Protein AF-A0A221KK75-F1 (afdb_monomer_lite)

Organism: Vitreoscilla filiformis (NCBI:txid63)

Structure (mmCIF, N/CA/C/O backbone):
data_AF-A0A221KK75-F1
#
_entry.id   AF-A0A221KK75-F1
#
loop_
_atom_site.group_PDB
_atom_site.id
_atom_site.type_symbol
_atom_site.label_atom_id
_atom_site.label_alt_id
_atom_site.label_comp_id
_atom_site.label_asym_id
_atom_site.label_entity_id
_atom_site.label_seq_id
_atom_site.pdbx_PDB_ins_code
_atom_site.Cartn_x
_atom_site.Cartn_y
_atom_site.Cartn_z
_atom_site.occupancy
_atom_site.B_iso_or_equiv
_atom_site.auth_seq_id
_atom_site.auth_comp_id
_atom_site.auth_asym_id
_atom_site.auth_atom_id
_atom_site.pdbx_PDB_model_num
ATOM 1 N N . MET A 1 1 ? 51.932 -21.948 -90.451 1.00 46.66 1 MET A N 1
ATOM 2 C CA . MET A 1 1 ? 52.470 -21.605 -89.119 1.00 46.66 1 MET A CA 1
ATOM 3 C C . MET A 1 1 ? 51.369 -20.841 -88.408 1.00 46.66 1 MET A C 1
ATOM 5 O O . MET A 1 1 ? 50.936 -19.837 -88.950 1.00 46.66 1 MET A O 1
ATOM 9 N N . SER A 1 2 ? 50.811 -21.375 -87.321 1.00 54.31 2 SER A N 1
ATOM 10 C CA . SER A 1 2 ? 49.723 -20.720 -86.585 1.00 54.31 2 SER A CA 1
ATOM 11 C C . SER A 1 2 ? 50.276 -19.505 -85.849 1.00 54.31 2 SER A C 1
ATOM 13 O O . SER A 1 2 ? 51.164 -19.655 -85.010 1.00 54.31 2 SER A O 1
ATOM 15 N N . GLU A 1 3 ? 49.785 -18.311 -86.170 1.00 59.47 3 GLU A N 1
ATOM 16 C CA . GLU A 1 3 ? 50.088 -17.115 -85.390 1.00 59.47 3 GLU A CA 1
ATOM 17 C C . GLU A 1 3 ? 49.537 -17.313 -83.976 1.00 59.47 3 GLU A C 1
ATOM 19 O O . GLU A 1 3 ? 48.340 -17.534 -83.775 1.00 59.47 3 GLU A O 1
ATOM 24 N N . ASN A 1 4 ? 50.432 -17.320 -82.987 1.00 67.25 4 ASN A N 1
ATOM 25 C CA . ASN A 1 4 ? 50.060 -17.461 -81.588 1.00 67.25 4 ASN A CA 1
ATOM 26 C C . ASN A 1 4 ? 49.323 -16.191 -81.168 1.00 67.25 4 ASN A C 1
ATOM 28 O O . ASN A 1 4 ? 49.953 -15.214 -80.774 1.00 67.25 4 ASN A O 1
ATOM 32 N N . PHE A 1 5 ? 47.992 -16.226 -81.243 1.00 65.56 5 PHE A N 1
ATOM 33 C CA . PHE A 1 5 ? 47.090 -15.154 -80.812 1.00 65.56 5 PHE A CA 1
ATOM 34 C C . PHE A 1 5 ? 47.499 -14.575 -79.449 1.00 65.56 5 PHE A C 1
ATOM 36 O O . PHE A 1 5 ? 47.520 -13.371 -79.265 1.00 65.56 5 PHE A O 1
ATOM 43 N N . TRP A 1 6 ? 47.955 -15.427 -78.529 1.00 62.03 6 TRP A N 1
ATOM 44 C CA . TRP A 1 6 ? 48.428 -15.059 -77.191 1.00 62.03 6 TRP A CA 1
ATOM 45 C C . TRP A 1 6 ? 49.703 -14.197 -77.134 1.00 62.03 6 TRP A C 1
ATOM 47 O O . TRP A 1 6 ? 50.003 -13.652 -76.077 1.00 62.03 6 TRP A O 1
ATOM 57 N N . ALA A 1 7 ? 50.449 -14.073 -78.235 1.00 64.06 7 ALA A N 1
ATOM 58 C CA . ALA A 1 7 ? 51.653 -13.245 -78.345 1.00 64.06 7 ALA A CA 1
ATOM 59 C C . ALA A 1 7 ? 51.403 -11.915 -79.083 1.00 64.06 7 ALA A C 1
ATOM 61 O O . ALA A 1 7 ? 52.345 -11.150 -79.297 1.00 64.06 7 ALA A O 1
ATOM 62 N N . THR A 1 8 ? 50.162 -11.633 -79.495 1.00 73.31 8 THR A N 1
ATOM 63 C CA . THR A 1 8 ? 49.824 -10.399 -80.210 1.00 73.31 8 THR A CA 1
ATOM 64 C C . THR A 1 8 ? 49.463 -9.271 -79.245 1.00 73.31 8 THR A C 1
ATOM 66 O O . THR A 1 8 ? 49.029 -9.481 -78.108 1.00 73.31 8 THR A O 1
ATOM 69 N N . GLN A 1 9 ? 49.618 -8.038 -79.722 1.00 73.88 9 GLN A N 1
ATOM 70 C CA . GLN A 1 9 ? 49.201 -6.838 -79.000 1.00 73.88 9 GLN A CA 1
ATOM 71 C C . GLN A 1 9 ? 47.696 -6.859 -78.666 1.00 73.88 9 GLN A C 1
ATOM 73 O O . GLN A 1 9 ? 47.295 -6.386 -77.602 1.00 73.88 9 GLN A O 1
ATOM 78 N N . ASP A 1 10 ? 46.881 -7.485 -79.516 1.00 70.75 10 ASP A N 1
ATOM 79 C CA . ASP A 1 10 ? 45.439 -7.635 -79.308 1.00 70.75 10 ASP A CA 1
ATOM 80 C C . ASP A 1 10 ? 45.108 -8.553 -78.126 1.00 70.75 10 ASP A C 1
ATOM 82 O O . ASP A 1 10 ? 44.207 -8.244 -77.343 1.00 70.75 10 ASP A O 1
ATOM 86 N N . ALA A 1 11 ? 45.870 -9.634 -77.919 1.00 67.75 11 ALA A N 1
ATOM 87 C CA . ALA A 1 11 ? 45.712 -10.467 -76.727 1.00 67.75 11 ALA A CA 1
ATOM 88 C C . ALA A 1 11 ? 46.103 -9.720 -75.445 1.00 67.75 11 ALA A C 1
ATOM 90 O O . ALA A 1 11 ? 45.429 -9.865 -74.425 1.00 67.75 11 ALA A O 1
ATOM 91 N N . ALA A 1 12 ? 47.130 -8.865 -75.486 1.00 67.00 12 ALA A N 1
ATOM 92 C CA . ALA A 1 12 ? 47.504 -8.031 -74.343 1.00 67.00 12 ALA A CA 1
ATOM 93 C C . ALA A 1 12 ? 46.415 -6.998 -73.993 1.00 67.00 12 ALA A C 1
ATOM 95 O O . ALA A 1 12 ? 46.099 -6.798 -72.817 1.00 67.00 12 ALA A O 1
ATOM 96 N N . ILE A 1 13 ? 45.789 -6.386 -75.004 1.00 70.56 13 ILE A N 1
ATOM 97 C CA . ILE A 1 13 ? 44.659 -5.462 -74.829 1.00 70.56 13 ILE A CA 1
ATOM 98 C C . ILE A 1 13 ? 43.450 -6.208 -74.247 1.00 70.56 13 ILE A C 1
ATOM 100 O O . ILE A 1 13 ? 42.891 -5.777 -73.235 1.00 70.56 13 ILE A O 1
ATOM 104 N N . ALA A 1 14 ? 43.087 -7.363 -74.811 1.00 69.38 14 ALA A N 1
ATOM 105 C CA . ALA A 1 14 ? 41.975 -8.184 -74.331 1.00 69.38 14 ALA A CA 1
ATOM 106 C C . ALA A 1 14 ? 42.171 -8.647 -72.874 1.00 69.38 14 ALA A C 1
ATOM 108 O O . ALA A 1 14 ? 41.260 -8.518 -72.052 1.00 69.38 14 ALA A O 1
ATOM 109 N N . MET A 1 15 ? 43.377 -9.102 -72.520 1.00 70.00 15 MET A N 1
ATOM 110 C CA . MET A 1 15 ? 43.732 -9.494 -71.150 1.00 70.00 15 MET A CA 1
ATOM 111 C C . MET A 1 15 ? 43.728 -8.296 -70.190 1.00 70.00 15 MET A C 1
ATOM 113 O O . MET A 1 15 ? 43.253 -8.414 -69.060 1.00 70.00 15 MET A O 1
ATOM 117 N N . GLY A 1 16 ? 44.173 -7.118 -70.638 1.00 67.62 16 GLY A N 1
ATOM 118 C CA . GLY A 1 16 ? 44.102 -5.878 -69.861 1.00 67.62 16 GLY A CA 1
ATOM 119 C C . GLY A 1 16 ? 42.664 -5.432 -69.567 1.00 67.62 16 GLY A C 1
ATOM 120 O O . GLY A 1 16 ? 42.360 -4.998 -68.452 1.00 67.62 16 GLY A O 1
ATOM 121 N N . HIS A 1 17 ? 41.752 -5.579 -70.531 1.00 72.31 17 HIS A N 1
ATOM 122 C CA . HIS A 1 17 ? 40.324 -5.323 -70.323 1.00 72.31 17 HIS A CA 1
ATOM 123 C C . HIS A 1 17 ? 39.679 -6.355 -69.392 1.00 72.31 17 HIS A C 1
ATOM 125 O O . HIS A 1 17 ? 38.911 -5.969 -68.506 1.00 72.31 17 HIS A O 1
ATOM 131 N N . ALA A 1 18 ? 40.027 -7.637 -69.534 1.00 69.00 18 ALA A N 1
ATOM 132 C CA . ALA A 1 18 ? 39.557 -8.702 -68.652 1.00 69.00 18 ALA A CA 1
ATOM 133 C C . ALA A 1 18 ? 40.023 -8.483 -67.203 1.00 69.00 18 ALA A C 1
ATOM 135 O O . ALA A 1 18 ? 39.198 -8.491 -66.293 1.00 69.00 18 ALA A O 1
ATOM 136 N N . GLY A 1 19 ? 41.304 -8.170 -66.985 1.00 63.09 19 GLY A N 1
ATOM 137 C CA . GLY A 1 19 ? 41.852 -7.878 -65.657 1.00 63.09 19 GLY A CA 1
ATOM 138 C C . GLY A 1 19 ? 41.186 -6.673 -64.985 1.00 63.09 19 GLY A C 1
ATOM 139 O O . GLY A 1 19 ? 40.813 -6.742 -63.816 1.00 63.09 19 GLY A O 1
ATOM 140 N N . LYS A 1 20 ? 40.930 -5.588 -65.731 1.00 69.56 20 LYS A N 1
ATOM 141 C CA .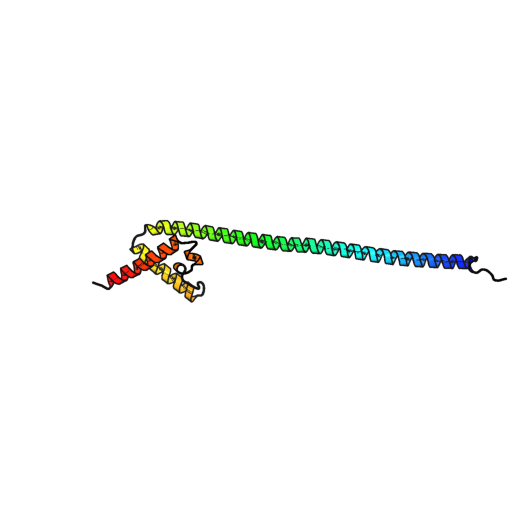 LYS A 1 20 ? 40.187 -4.419 -65.218 1.00 69.56 20 LYS A CA 1
ATOM 142 C C . LYS A 1 20 ? 38.720 -4.729 -64.909 1.00 69.56 20 LYS A C 1
ATOM 144 O O . LYS A 1 20 ? 38.142 -4.125 -64.007 1.00 69.56 20 LYS A O 1
ATOM 149 N N . ALA A 1 21 ? 38.084 -5.618 -65.670 1.00 71.25 21 ALA A N 1
ATOM 150 C CA . ALA A 1 21 ? 36.712 -6.044 -65.405 1.00 71.25 21 ALA A CA 1
ATOM 151 C C . ALA A 1 21 ? 36.629 -6.945 -64.164 1.00 71.25 21 ALA A C 1
ATOM 153 O O . ALA A 1 21 ? 35.740 -6.747 -63.338 1.00 71.25 21 ALA A O 1
ATOM 154 N N . VAL A 1 22 ? 37.581 -7.871 -64.007 1.00 72.44 22 VAL A N 1
ATOM 155 C CA . VAL A 1 22 ? 37.698 -8.744 -62.831 1.00 72.44 22 VAL A CA 1
ATOM 156 C C . VAL A 1 22 ? 37.991 -7.920 -61.580 1.00 72.44 22 VAL A C 1
ATOM 158 O O . VAL A 1 22 ? 37.245 -8.028 -60.616 1.00 72.44 22 VAL A O 1
ATOM 161 N N . GLY A 1 23 ? 38.975 -7.015 -61.619 1.00 63.78 23 GLY A N 1
ATOM 162 C CA . GLY A 1 23 ? 39.314 -6.171 -60.469 1.00 63.78 23 GLY A CA 1
ATOM 163 C C . GLY A 1 23 ? 38.169 -5.255 -60.018 1.00 63.78 23 GLY A C 1
ATOM 164 O O . GLY A 1 23 ? 37.949 -5.091 -58.823 1.00 63.78 23 GLY A O 1
ATOM 165 N N . ARG A 1 24 ? 37.379 -4.702 -60.953 1.00 71.31 24 ARG A N 1
ATOM 166 C CA . ARG A 1 24 ? 36.185 -3.908 -60.601 1.00 71.31 24 ARG A CA 1
ATOM 167 C C . ARG A 1 24 ? 35.079 -4.750 -59.972 1.00 71.31 24 ARG A C 1
ATOM 169 O O . ARG A 1 24 ? 34.451 -4.290 -59.025 1.00 71.31 24 ARG A O 1
ATOM 176 N N . ARG A 1 25 ? 34.835 -5.952 -60.500 1.00 75.06 25 ARG A N 1
ATOM 177 C CA . ARG A 1 25 ? 33.828 -6.872 -59.957 1.00 75.06 25 ARG A CA 1
ATOM 178 C C . ARG A 1 25 ? 34.219 -7.335 -58.558 1.00 75.06 25 ARG A C 1
ATOM 180 O O . ARG A 1 25 ? 33.407 -7.248 -57.649 1.00 75.06 25 ARG A O 1
ATOM 187 N N . GLN A 1 26 ? 35.477 -7.730 -58.391 1.00 69.75 26 GLN A N 1
ATOM 188 C CA . GLN A 1 26 ? 36.013 -8.181 -57.117 1.00 69.75 26 GLN A CA 1
ATOM 189 C C . GLN A 1 26 ? 35.979 -7.064 -56.066 1.00 69.75 26 GLN A C 1
ATOM 191 O O . GLN A 1 26 ? 35.455 -7.277 -54.982 1.00 69.75 26 GLN A O 1
ATOM 196 N N . GLY A 1 27 ? 36.404 -5.842 -56.409 1.00 64.25 27 GLY A N 1
ATOM 197 C CA . GLY A 1 27 ? 36.312 -4.704 -55.486 1.00 64.25 27 GLY A CA 1
ATOM 198 C C . GLY A 1 27 ? 34.873 -4.322 -55.107 1.00 64.25 27 GLY A C 1
ATOM 199 O O . GLY A 1 27 ? 34.629 -3.899 -53.979 1.00 64.25 27 GLY A O 1
ATOM 200 N N . GLN A 1 28 ? 33.903 -4.488 -56.017 1.00 72.94 28 GLN A N 1
ATOM 201 C CA . GLN A 1 28 ? 32.481 -4.301 -55.698 1.00 72.94 28 GLN A CA 1
ATOM 202 C C . GLN A 1 28 ? 31.940 -5.399 -54.779 1.00 72.94 28 GLN A C 1
ATOM 204 O O . GLN A 1 28 ? 31.218 -5.088 -53.836 1.00 72.94 28 GLN A O 1
ATOM 209 N N . GLU A 1 29 ? 32.270 -6.661 -55.047 1.00 74.06 29 GLU A N 1
ATOM 210 C CA . GLU A 1 29 ? 31.836 -7.798 -54.231 1.00 74.06 29 GLU A CA 1
ATOM 211 C C . GLU A 1 29 ? 32.437 -7.741 -52.824 1.00 74.06 29 GLU A C 1
ATOM 213 O O . GLU A 1 29 ? 31.703 -7.879 -51.848 1.00 74.06 29 GLU A O 1
ATOM 218 N N . GLU A 1 30 ? 33.738 -7.469 -52.710 1.00 73.94 30 GLU A N 1
ATOM 219 C CA . GLU A 1 30 ? 34.437 -7.341 -51.428 1.00 73.94 30 GLU A CA 1
ATOM 220 C C . GLU A 1 30 ? 33.892 -6.157 -50.617 1.00 73.94 30 GLU A C 1
ATOM 222 O O . GLU A 1 30 ? 33.508 -6.335 -49.463 1.00 73.94 30 GLU A O 1
ATOM 227 N N . GLY A 1 31 ? 33.750 -4.972 -51.224 1.00 67.12 31 GLY A N 1
ATOM 228 C CA . GLY A 1 31 ? 33.190 -3.803 -50.537 1.00 67.12 31 GLY A CA 1
ATOM 229 C C . GLY A 1 31 ? 31.725 -3.978 -50.116 1.00 67.12 31 GLY A C 1
ATOM 230 O O . GLY A 1 31 ? 31.314 -3.485 -49.065 1.00 67.12 31 GLY A O 1
ATOM 231 N N . TYR A 1 32 ? 30.930 -4.707 -50.905 1.00 74.50 32 TYR A N 1
ATOM 232 C CA . TYR A 1 32 ? 29.544 -5.027 -50.561 1.00 74.50 32 TYR A CA 1
ATOM 233 C C . TYR A 1 32 ? 29.453 -6.026 -49.400 1.00 74.50 32 TYR A C 1
ATOM 235 O O . TYR A 1 32 ? 28.664 -5.822 -48.475 1.00 74.50 32 TYR A O 1
ATOM 243 N N . GLN A 1 33 ? 30.268 -7.084 -49.420 1.00 76.44 33 GLN A N 1
ATOM 244 C CA . GLN A 1 33 ? 30.310 -8.075 -48.343 1.00 76.44 33 GLN A CA 1
ATOM 245 C C . GLN A 1 33 ? 30.804 -7.466 -47.029 1.00 76.44 33 GLN A C 1
ATOM 247 O O . GLN A 1 33 ? 30.194 -7.707 -45.986 1.00 76.44 33 GLN A O 1
ATOM 252 N N . ASP A 1 34 ? 31.850 -6.640 -47.082 1.00 78.44 34 ASP A N 1
ATOM 253 C CA . ASP A 1 34 ? 32.412 -5.984 -45.900 1.00 78.44 34 ASP A CA 1
ATOM 254 C C . ASP A 1 34 ? 31.412 -4.985 -45.291 1.00 78.44 34 ASP A C 1
ATOM 256 O O . ASP A 1 34 ? 31.127 -5.019 -44.093 1.00 78.44 34 ASP A O 1
ATOM 260 N N . GLY A 1 35 ? 30.748 -4.181 -46.132 1.00 70.00 35 GLY A N 1
ATOM 261 C CA . GLY A 1 35 ? 29.694 -3.263 -45.694 1.00 70.00 35 GLY A CA 1
ATOM 262 C C . GLY A 1 35 ? 28.482 -3.966 -45.065 1.00 70.00 35 GLY A C 1
ATOM 263 O O . GLY A 1 35 ? 27.936 -3.480 -44.069 1.00 70.00 35 GLY A O 1
ATOM 264 N N . LEU A 1 36 ? 28.071 -5.123 -45.600 1.00 75.12 36 LEU A N 1
ATOM 265 C CA . LEU A 1 36 ? 27.009 -5.944 -45.007 1.00 75.12 36 LEU A CA 1
ATOM 266 C C . LEU A 1 36 ? 27.424 -6.536 -43.657 1.00 75.12 36 LEU A C 1
ATOM 268 O O . LEU A 1 36 ? 26.636 -6.498 -42.709 1.00 75.12 36 LEU A O 1
ATOM 272 N N . ALA A 1 37 ? 28.642 -7.071 -43.555 1.00 75.50 37 ALA A N 1
ATOM 273 C CA . ALA A 1 37 ? 29.154 -7.663 -42.324 1.00 75.50 37 ALA A CA 1
ATOM 274 C C . ALA A 1 37 ? 29.282 -6.617 -41.205 1.00 75.50 37 ALA A C 1
ATOM 276 O O . ALA A 1 37 ? 28.802 -6.842 -40.091 1.00 75.50 37 ALA A O 1
ATOM 277 N N . ASP A 1 38 ? 29.850 -5.451 -41.516 1.00 77.19 38 ASP A N 1
ATOM 278 C CA . ASP A 1 38 ? 30.009 -4.327 -40.591 1.00 77.19 38 ASP A CA 1
ATOM 279 C C . ASP A 1 38 ? 28.645 -3.729 -40.190 1.00 77.19 38 ASP A C 1
ATOM 281 O O . ASP A 1 38 ? 28.363 -3.503 -39.010 1.00 77.19 38 ASP A O 1
ATOM 285 N N . GLY A 1 39 ? 27.725 -3.570 -41.148 1.00 66.50 39 GLY A N 1
ATOM 286 C CA . GLY A 1 39 ? 26.344 -3.156 -40.885 1.00 66.50 39 GLY A CA 1
ATOM 287 C C . GLY A 1 39 ? 25.590 -4.117 -39.959 1.00 66.50 39 GLY A C 1
ATOM 288 O O . GLY A 1 39 ? 24.947 -3.677 -39.005 1.00 66.50 39 GLY A O 1
ATOM 289 N N . PHE A 1 40 ? 25.710 -5.429 -40.183 1.00 70.38 40 PHE A N 1
ATOM 290 C CA . PHE A 1 40 ? 25.070 -6.452 -39.352 1.00 70.38 40 PHE A CA 1
ATOM 291 C C . PHE A 1 40 ? 25.700 -6.552 -37.955 1.00 70.38 40 PHE A C 1
ATOM 293 O O . PHE A 1 40 ? 24.991 -6.716 -36.959 1.00 70.38 40 PHE A O 1
ATOM 300 N N . ALA A 1 41 ?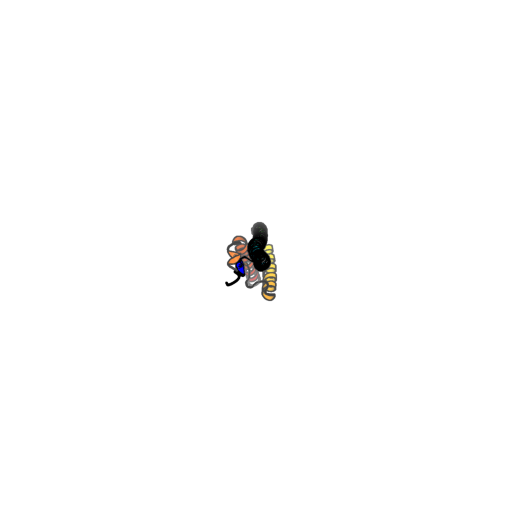 27.027 -6.429 -37.854 1.00 71.62 41 ALA A N 1
ATOM 301 C CA . ALA A 1 41 ? 27.735 -6.405 -36.577 1.00 71.62 41 ALA A CA 1
ATOM 302 C C . ALA A 1 41 ? 27.329 -5.189 -35.733 1.00 71.62 41 ALA A C 1
ATOM 304 O O . ALA A 1 41 ? 26.984 -5.348 -34.559 1.00 71.62 41 ALA A O 1
ATOM 305 N N . ARG A 1 42 ? 27.284 -3.996 -36.341 1.00 70.12 42 ARG A N 1
ATOM 306 C CA . ARG A 1 42 ? 26.786 -2.779 -35.689 1.00 70.12 42 ARG A CA 1
ATOM 307 C C . ARG A 1 42 ? 25.322 -2.912 -35.291 1.00 70.12 42 ARG A C 1
ATOM 309 O O . ARG A 1 42 ? 25.006 -2.681 -34.131 1.00 70.12 42 ARG A O 1
ATOM 316 N N . GLY A 1 43 ? 24.446 -3.340 -36.199 1.00 63.69 43 GLY A N 1
ATOM 317 C CA . GLY A 1 43 ? 23.015 -3.495 -35.920 1.00 63.69 43 GLY A CA 1
ATOM 318 C C . GLY A 1 43 ? 22.732 -4.439 -34.750 1.00 63.69 43 GLY A C 1
ATOM 319 O O . GLY A 1 43 ? 21.914 -4.122 -33.890 1.00 63.69 43 GLY A O 1
ATOM 320 N N . ARG A 1 44 ? 23.462 -5.561 -34.651 1.00 66.94 44 ARG A N 1
ATOM 321 C CA . ARG A 1 44 ? 23.359 -6.461 -33.492 1.00 66.94 44 ARG A CA 1
ATOM 322 C C . ARG A 1 44 ? 23.850 -5.816 -32.205 1.00 66.94 44 ARG A C 1
ATOM 324 O O . ARG A 1 44 ? 23.178 -5.951 -31.192 1.00 66.94 44 ARG A O 1
ATOM 331 N N . LYS A 1 45 ? 24.997 -5.137 -32.240 1.00 68.38 45 LYS A N 1
ATOM 332 C CA . LYS A 1 45 ? 25.568 -4.494 -31.054 1.00 68.38 45 LYS A CA 1
ATOM 333 C C . LYS A 1 45 ? 24.657 -3.379 -30.534 1.00 68.38 45 LYS A C 1
ATOM 335 O O . LYS A 1 45 ? 24.238 -3.437 -29.389 1.00 68.38 45 LYS A O 1
ATOM 340 N N . TYR A 1 46 ? 24.276 -2.432 -31.393 1.00 65.12 46 TYR A N 1
ATOM 341 C CA . TYR A 1 46 ? 23.387 -1.331 -31.013 1.00 65.12 46 TYR A CA 1
ATOM 342 C C . TYR A 1 46 ? 22.000 -1.829 -30.597 1.00 65.12 46 TYR A C 1
ATOM 344 O O . TYR A 1 46 ? 21.491 -1.386 -29.579 1.00 65.12 46 TYR A O 1
ATOM 352 N N . GLY A 1 47 ? 21.419 -2.803 -31.305 1.00 63.47 47 GLY A N 1
ATOM 353 C CA . GLY A 1 47 ? 20.118 -3.363 -30.927 1.00 63.47 47 GLY A CA 1
ATOM 354 C C . GLY A 1 47 ? 20.135 -4.119 -29.593 1.00 63.47 47 GLY A C 1
ATOM 355 O O . GLY A 1 47 ? 19.158 -4.072 -28.848 1.00 63.47 47 GLY A O 1
ATOM 356 N N . GLN A 1 48 ? 21.240 -4.797 -29.264 1.00 67.44 48 GLN A N 1
ATOM 357 C CA . GLN A 1 48 ? 21.416 -5.432 -27.955 1.00 67.44 48 GLN A CA 1
ATOM 358 C C . GLN A 1 48 ? 21.640 -4.394 -26.856 1.00 67.44 48 GLN A C 1
ATOM 360 O O . GLN A 1 48 ? 20.972 -4.463 -25.829 1.00 67.44 48 GLN A O 1
ATOM 365 N N . ASP A 1 49 ? 22.518 -3.418 -27.080 1.00 72.25 49 ASP A N 1
ATOM 366 C CA . ASP A 1 49 ? 22.841 -2.387 -26.091 1.00 72.25 49 ASP A CA 1
ATOM 367 C C . ASP A 1 49 ? 21.620 -1.494 -25.794 1.00 72.25 49 ASP A C 1
ATOM 369 O O . ASP A 1 49 ? 21.302 -1.246 -24.631 1.00 72.25 49 ASP A O 1
ATOM 373 N N . GLU A 1 50 ? 20.873 -1.074 -26.821 1.00 68.75 50 GLU A N 1
ATOM 374 C CA . GLU A 1 50 ? 19.640 -0.288 -26.666 1.00 68.75 50 GLU A CA 1
ATOM 375 C C . GLU A 1 50 ? 18.512 -1.107 -26.027 1.00 68.75 50 GLU A C 1
ATOM 377 O O . GLU A 1 50 ? 17.808 -0.607 -25.147 1.00 68.75 50 GLU A O 1
ATOM 382 N N . GLY A 1 51 ? 18.357 -2.378 -26.414 1.00 70.19 51 GLY A N 1
ATOM 383 C CA . GLY A 1 51 ? 17.356 -3.270 -25.827 1.00 70.19 51 GLY A CA 1
ATOM 384 C C . GLY A 1 51 ? 17.617 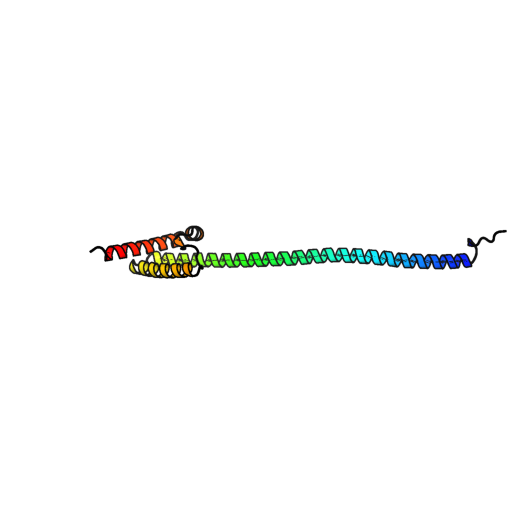-3.560 -24.346 1.00 70.19 51 GLY A C 1
ATOM 385 O O . GLY A 1 51 ? 16.690 -3.529 -23.535 1.00 70.19 51 GLY A O 1
ATOM 386 N N . VAL A 1 52 ? 18.881 -3.788 -23.976 1.00 78.88 52 VAL A N 1
ATOM 387 C CA . VAL A 1 52 ? 19.299 -3.995 -22.582 1.00 78.88 52 VAL A CA 1
ATOM 388 C C . VAL A 1 52 ? 19.141 -2.708 -21.775 1.00 78.88 52 VAL A C 1
ATOM 390 O O . VAL A 1 52 ? 18.603 -2.759 -20.672 1.00 78.88 52 VAL A O 1
ATOM 393 N N . ALA A 1 53 ? 19.526 -1.550 -22.320 1.00 80.44 53 ALA A N 1
ATOM 394 C CA . ALA A 1 53 ? 19.358 -0.265 -21.643 1.00 80.44 53 ALA A CA 1
ATOM 395 C C . ALA A 1 53 ? 17.878 0.073 -21.394 1.00 80.44 53 ALA A C 1
ATOM 397 O O . ALA A 1 53 ? 17.518 0.491 -20.293 1.00 80.44 53 ALA A O 1
ATOM 398 N N . ALA A 1 54 ? 17.003 -0.156 -22.379 1.00 80.00 54 ALA A N 1
ATOM 399 C CA . ALA A 1 54 ? 15.566 0.067 -22.234 1.00 80.00 54 ALA A CA 1
ATOM 400 C C . ALA A 1 54 ? 14.935 -0.874 -21.194 1.00 80.00 54 ALA A C 1
ATOM 402 O O . ALA A 1 54 ? 14.142 -0.437 -20.357 1.00 80.00 54 ALA A O 1
ATOM 403 N N . MET A 1 55 ? 15.319 -2.154 -21.203 1.00 83.06 55 MET A N 1
ATOM 404 C CA . MET A 1 55 ? 14.851 -3.129 -20.217 1.00 83.06 55 MET A CA 1
ATOM 405 C C . MET A 1 55 ? 15.349 -2.795 -18.807 1.00 83.06 55 MET A C 1
ATOM 407 O O . MET A 1 55 ? 14.578 -2.872 -17.851 1.00 83.06 55 MET A O 1
ATOM 411 N N . GLN A 1 56 ? 16.608 -2.376 -18.674 1.00 88.12 56 GLN A N 1
ATOM 412 C CA . GLN A 1 56 ? 17.174 -1.967 -17.393 1.00 88.12 56 GLN A CA 1
ATOM 413 C C . GLN A 1 56 ? 16.462 -0.727 -16.843 1.00 88.12 56 GLN A C 1
ATOM 415 O O . GLN A 1 56 ? 16.0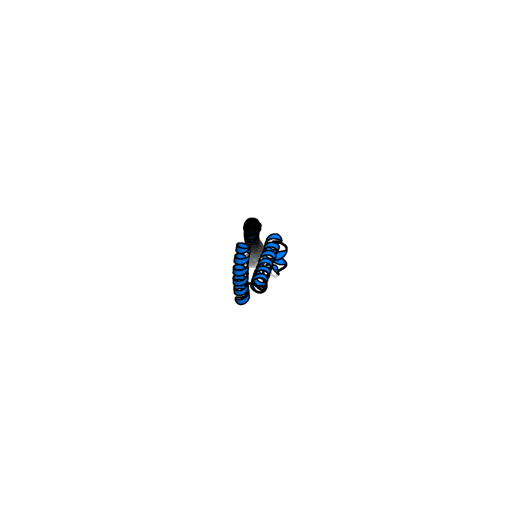55 -0.728 -15.686 1.00 88.12 56 GLN A O 1
ATOM 420 N N . ALA A 1 57 ? 16.211 0.283 -17.680 1.00 90.25 57 ALA A N 1
ATOM 421 C CA . ALA A 1 57 ? 15.456 1.466 -17.274 1.00 90.25 57 ALA A CA 1
ATOM 422 C C . ALA A 1 57 ? 14.030 1.113 -16.813 1.00 90.25 57 ALA A C 1
ATOM 424 O O . ALA A 1 57 ? 13.532 1.676 -15.837 1.00 90.25 57 ALA A O 1
ATOM 425 N N . GLN A 1 58 ? 13.377 0.151 -17.475 1.00 90.50 58 GLN A N 1
ATOM 426 C CA . GLN A 1 58 ? 12.062 -0.337 -17.059 1.00 90.50 58 GLN A CA 1
ATOM 427 C C . GLN A 1 58 ? 12.118 -1.069 -15.710 1.00 90.50 58 GLN A C 1
ATOM 429 O O . GLN A 1 58 ? 11.255 -0.849 -14.859 1.00 90.50 58 GLN A O 1
ATOM 434 N N . LEU A 1 59 ? 13.128 -1.916 -15.495 1.00 92.31 59 LEU A N 1
ATOM 435 C CA . LEU A 1 59 ? 13.349 -2.601 -14.218 1.00 92.31 59 LEU A CA 1
ATOM 436 C C . LEU A 1 59 ? 13.621 -1.605 -13.088 1.00 92.31 59 LEU A C 1
ATOM 438 O O . LEU A 1 59 ? 13.044 -1.731 -12.008 1.00 92.31 59 LEU A O 1
ATOM 442 N N . ASP A 1 60 ? 14.441 -0.590 -13.341 1.00 94.88 60 ASP A N 1
ATOM 443 C CA . ASP A 1 60 ? 14.755 0.451 -12.366 1.00 94.88 60 ASP A CA 1
ATOM 444 C C . ASP A 1 60 ? 13.508 1.268 -12.010 1.00 94.88 60 ASP A C 1
ATOM 446 O O . ASP A 1 60 ? 13.245 1.500 -10.829 1.00 94.88 60 ASP A O 1
ATOM 450 N N . ALA A 1 61 ? 12.681 1.623 -12.999 1.00 93.81 61 ALA A N 1
ATOM 451 C CA . ALA A 1 61 ? 11.411 2.309 -12.768 1.00 93.81 61 ALA A CA 1
ATOM 452 C C . ALA A 1 61 ? 10.436 1.462 -11.930 1.00 93.81 61 ALA A C 1
ATOM 454 O O . ALA A 1 61 ? 9.819 1.971 -10.991 1.00 93.81 61 ALA A O 1
ATOM 455 N N . LEU A 1 62 ? 10.327 0.158 -12.213 1.00 94.25 62 LEU A N 1
ATOM 456 C CA . LEU A 1 62 ? 9.504 -0.764 -11.422 1.00 94.25 62 LEU A CA 1
ATOM 457 C C . LEU A 1 62 ? 10.021 -0.898 -9.986 1.00 94.25 62 LEU A C 1
ATOM 459 O O . LEU A 1 62 ? 9.231 -0.880 -9.041 1.00 94.25 62 LEU A O 1
ATOM 463 N N . ASN A 1 63 ? 11.339 -0.989 -9.806 1.00 94.56 63 ASN A N 1
ATOM 464 C CA . ASN A 1 63 ? 11.961 -1.046 -8.486 1.00 94.56 63 ASN A CA 1
ATOM 465 C C . ASN A 1 63 ? 11.717 0.242 -7.693 1.00 94.56 63 ASN A C 1
ATOM 467 O O . ASN A 1 63 ? 11.345 0.179 -6.522 1.00 94.56 63 ASN A O 1
ATOM 471 N N . GLN A 1 64 ? 11.857 1.408 -8.328 1.00 95.00 64 GLN A N 1
ATOM 472 C CA . GLN A 1 64 ? 11.550 2.700 -7.714 1.00 95.00 64 GLN A CA 1
ATOM 473 C C . GLN A 1 64 ? 10.079 2.790 -7.302 1.00 95.00 64 GLN A C 1
ATOM 475 O O . GLN A 1 64 ? 9.784 3.148 -6.163 1.00 95.00 64 GLN A O 1
ATOM 480 N N . GLN A 1 65 ? 9.155 2.399 -8.185 1.00 94.75 65 GLN A N 1
ATOM 481 C CA . GLN A 1 65 ? 7.726 2.384 -7.876 1.00 94.75 65 GLN A CA 1
ATOM 482 C C . GLN A 1 65 ? 7.414 1.444 -6.705 1.00 94.75 65 GLN A C 1
ATOM 484 O O . GLN A 1 65 ? 6.665 1.805 -5.796 1.00 94.75 65 GLN A O 1
ATOM 489 N N . ARG A 1 66 ? 8.006 0.247 -6.695 1.00 95.50 66 ARG A N 1
ATOM 490 C CA . ARG A 1 66 ? 7.843 -0.735 -5.618 1.00 95.50 66 ARG A CA 1
ATOM 491 C C . ARG A 1 66 ? 8.376 -0.203 -4.290 1.00 95.50 66 ARG A C 1
ATOM 493 O O . ARG A 1 66 ? 7.710 -0.370 -3.272 1.00 95.50 66 ARG A O 1
ATOM 500 N N . ASN A 1 67 ? 9.534 0.452 -4.294 1.00 94.69 67 ASN A N 1
ATOM 501 C CA . ASN A 1 67 ? 10.114 1.051 -3.094 1.00 94.69 67 ASN A CA 1
ATOM 502 C C . ASN A 1 67 ? 9.249 2.202 -2.568 1.00 94.69 67 ASN A C 1
ATOM 504 O O . ASN A 1 67 ? 8.936 2.216 -1.383 1.00 94.69 67 ASN A O 1
ATOM 508 N N . ALA A 1 68 ? 8.768 3.090 -3.442 1.00 94.94 68 ALA A N 1
ATOM 509 C CA . ALA A 1 68 ? 7.867 4.175 -3.053 1.00 94.94 68 ALA A CA 1
ATOM 510 C C . ALA A 1 68 ? 6.554 3.650 -2.443 1.00 94.94 68 ALA A C 1
ATOM 512 O O . ALA A 1 68 ? 6.089 4.152 -1.419 1.00 94.94 68 ALA A O 1
ATOM 513 N N . LEU A 1 69 ? 5.970 2.597 -3.028 1.00 93.94 69 LEU A N 1
ATOM 514 C CA . LEU A 1 69 ? 4.788 1.934 -2.468 1.00 93.94 69 LEU A CA 1
ATOM 515 C C . LEU A 1 69 ? 5.078 1.294 -1.106 1.00 93.94 69 LEU A C 1
ATOM 517 O O . LEU A 1 69 ? 4.241 1.358 -0.205 1.00 93.94 69 LEU A O 1
ATOM 521 N N . GLN A 1 70 ? 6.257 0.697 -0.941 1.00 92.25 70 GLN A N 1
ATOM 522 C CA . GLN A 1 70 ? 6.671 0.101 0.324 1.00 92.25 70 GLN A CA 1
ATOM 523 C C . GLN A 1 70 ? 6.882 1.164 1.411 1.00 92.25 70 GLN A C 1
ATOM 525 O O . GLN A 1 70 ? 6.418 0.981 2.534 1.00 92.25 70 GLN A O 1
ATOM 530 N N . GLU A 1 71 ? 7.523 2.287 1.089 1.00 94.62 71 GLU A N 1
ATOM 531 C CA . GLU A 1 71 ? 7.706 3.410 2.013 1.00 94.62 71 GLU A CA 1
ATOM 532 C C . GLU A 1 71 ? 6.371 4.024 2.433 1.00 94.62 71 GLU A C 1
ATOM 534 O O . GLU A 1 71 ? 6.135 4.213 3.627 1.00 94.62 71 GLU A O 1
ATOM 539 N N . LEU A 1 72 ? 5.459 4.256 1.483 1.00 94.56 72 LEU A N 1
ATOM 540 C CA . LEU A 1 72 ? 4.109 4.734 1.778 1.00 94.56 72 LEU A CA 1
ATOM 541 C C . LEU A 1 72 ? 3.358 3.752 2.681 1.00 94.56 72 LEU A C 1
ATOM 543 O O . LEU A 1 72 ? 2.759 4.163 3.675 1.00 94.56 72 LEU A O 1
ATOM 547 N N . SER A 1 73 ? 3.418 2.453 2.374 1.00 88.88 73 SER A N 1
ATOM 548 C CA . SER A 1 73 ? 2.792 1.415 3.196 1.00 88.88 73 SER A CA 1
ATOM 549 C C . SER A 1 73 ? 3.353 1.414 4.618 1.00 88.88 73 SER A C 1
ATOM 551 O O . SER A 1 73 ? 2.588 1.384 5.580 1.00 88.88 73 SER A O 1
ATOM 553 N N . ASN A 1 74 ? 4.676 1.491 4.771 1.00 88.62 74 ASN A N 1
ATOM 554 C CA . ASN A 1 74 ? 5.326 1.548 6.079 1.00 88.62 74 ASN A CA 1
ATOM 555 C C . ASN A 1 74 ? 4.944 2.825 6.843 1.00 88.62 74 ASN A C 1
ATOM 557 O O . ASN A 1 74 ? 4.644 2.759 8.033 1.00 88.62 74 ASN A O 1
ATOM 561 N N . GLY A 1 75 ? 4.890 3.974 6.166 1.00 91.88 75 GLY A N 1
ATOM 562 C CA . GLY A 1 75 ? 4.447 5.237 6.755 1.00 91.88 75 GLY A CA 1
ATOM 563 C C . GLY A 1 75 ? 3.005 5.170 7.264 1.00 91.88 75 GLY A C 1
ATOM 564 O O . GLY A 1 75 ? 2.729 5.597 8.385 1.00 91.88 75 GLY A O 1
ATOM 565 N N . LEU A 1 76 ? 2.097 4.562 6.493 1.00 89.94 76 LEU A N 1
ATOM 566 C CA . LEU A 1 76 ? 0.712 4.331 6.912 1.00 89.94 76 LEU A CA 1
ATOM 567 C C . LEU A 1 76 ? 0.619 3.379 8.110 1.00 89.94 76 LEU A C 1
ATOM 569 O O . LEU A 1 76 ? -0.157 3.646 9.025 1.00 89.94 76 LEU A O 1
ATOM 573 N N . VAL A 1 77 ? 1.418 2.305 8.141 1.00 88.81 77 VAL A N 1
ATOM 574 C CA . VAL A 1 77 ? 1.519 1.395 9.299 1.00 88.81 77 VAL A CA 1
ATOM 575 C C . VAL A 1 77 ? 1.931 2.149 10.554 1.00 88.81 77 VAL A C 1
ATOM 577 O O . VAL A 1 77 ? 1.259 2.037 11.578 1.00 88.81 77 VAL A O 1
ATOM 580 N N . MET A 1 78 ? 2.983 2.961 10.468 1.00 88.81 78 MET A N 1
ATOM 581 C CA . MET A 1 78 ? 3.474 3.741 11.603 1.00 88.81 78 MET A CA 1
ATOM 582 C C . MET A 1 78 ? 2.443 4.768 12.083 1.00 88.81 78 MET A C 1
ATOM 584 O O . MET A 1 78 ? 2.176 4.855 13.280 1.00 88.81 78 MET A O 1
ATOM 588 N N . ALA A 1 79 ? 1.824 5.512 11.162 1.00 90.94 79 ALA A N 1
ATOM 589 C CA . ALA A 1 79 ? 0.822 6.520 11.498 1.00 90.94 79 ALA A CA 1
ATOM 590 C C . ALA A 1 79 ? -0.433 5.902 12.137 1.00 90.94 79 ALA A C 1
ATOM 592 O O . ALA A 1 79 ? -0.935 6.411 13.140 1.00 90.94 79 ALA A O 1
ATOM 593 N N . LEU A 1 80 ? -0.921 4.784 11.590 1.00 88.81 80 LEU A N 1
ATOM 594 C CA . LEU A 1 80 ? -2.061 4.057 12.150 1.00 88.81 80 LEU A CA 1
ATOM 595 C C . LEU A 1 80 ? -1.726 3.445 13.511 1.00 88.81 80 LEU A C 1
ATOM 597 O O . LEU A 1 80 ? -2.554 3.519 14.414 1.00 88.81 80 LEU A O 1
ATOM 601 N N . GLY A 1 81 ? -0.526 2.883 13.675 1.00 88.00 81 GLY A N 1
ATOM 602 C CA . GLY A 1 81 ? -0.053 2.364 14.958 1.00 88.00 81 GLY A CA 1
ATOM 603 C C . GLY A 1 81 ? -0.045 3.443 16.040 1.00 88.00 81 GLY A C 1
ATOM 604 O O . GLY A 1 81 ? -0.669 3.266 17.082 1.00 88.00 81 GLY A O 1
ATOM 605 N N . ALA A 1 82 ? 0.553 4.602 15.750 1.00 88.88 82 ALA A N 1
ATOM 606 C CA . ALA A 1 82 ? 0.590 5.731 16.679 1.00 88.88 82 ALA A CA 1
ATOM 607 C C . ALA A 1 82 ? -0.815 6.251 17.035 1.00 88.88 82 ALA A C 1
ATOM 609 O O . ALA A 1 82 ? -1.096 6.544 18.196 1.00 88.88 82 ALA A O 1
ATOM 610 N N . ALA A 1 83 ? -1.721 6.332 16.055 1.00 89.19 83 ALA A N 1
ATOM 611 C CA . ALA A 1 83 ? -3.107 6.719 16.310 1.00 89.19 83 ALA A CA 1
ATOM 612 C C . ALA A 1 83 ? -3.824 5.708 17.220 1.00 89.19 83 ALA A C 1
ATOM 614 O O . ALA A 1 83 ? -4.528 6.096 18.151 1.00 89.19 83 ALA A O 1
ATOM 615 N N . VAL A 1 84 ? -3.621 4.410 16.980 1.00 89.81 84 VAL A N 1
ATOM 616 C CA . VAL A 1 84 ? -4.188 3.340 17.809 1.00 89.81 84 VAL A CA 1
ATOM 617 C C . VAL A 1 84 ? -3.626 3.379 19.229 1.00 89.81 84 VAL A C 1
ATOM 619 O O . VAL A 1 84 ? -4.386 3.175 20.170 1.00 89.81 84 VAL A O 1
ATOM 622 N N . ASP A 1 85 ? -2.343 3.688 19.417 1.00 89.75 85 ASP A N 1
ATOM 623 C CA . ASP A 1 85 ? -1.751 3.815 20.754 1.00 89.75 85 ASP A CA 1
ATOM 624 C C . ASP A 1 85 ? -2.419 4.906 21.595 1.00 89.75 85 ASP A C 1
ATOM 626 O O . ASP A 1 85 ? -2.687 4.687 22.776 1.00 89.75 85 ASP A O 1
ATOM 630 N N . VAL A 1 86 ? -2.778 6.039 20.984 1.00 88.06 86 VAL A N 1
ATOM 631 C CA . VAL A 1 86 ? -3.569 7.085 21.652 1.00 88.06 86 VAL A CA 1
ATOM 632 C C . VAL A 1 86 ? -4.982 6.583 21.964 1.00 88.06 86 VAL A C 1
ATOM 634 O O . VAL A 1 86 ? -5.488 6.787 23.068 1.00 88.06 86 VAL A O 1
ATOM 637 N N . LEU A 1 87 ? -5.617 5.888 21.016 1.00 87.38 87 LEU A N 1
ATOM 638 C CA . LEU A 1 87 ? -6.991 5.403 21.164 1.00 87.38 87 LEU A CA 1
ATOM 639 C C . LEU A 1 87 ? -7.147 4.262 22.179 1.00 87.38 87 LEU A C 1
ATOM 641 O O . LEU A 1 87 ? -8.233 4.085 22.727 1.00 87.38 87 LEU A O 1
ATOM 645 N N . LYS A 1 88 ? -6.088 3.508 22.492 1.00 85.00 88 LYS A N 1
ATOM 646 C CA . LYS A 1 88 ? -6.129 2.485 23.556 1.00 85.00 88 LYS A CA 1
ATOM 647 C C . LYS A 1 88 ? -6.497 3.078 24.919 1.00 85.00 88 LYS A C 1
ATOM 649 O O . LYS A 1 88 ? -7.170 2.413 25.703 1.00 85.00 88 LYS A O 1
ATOM 654 N N . GLY A 1 89 ? -6.086 4.319 25.187 1.00 86.31 89 GLY A N 1
ATOM 655 C CA . GLY A 1 89 ? -6.443 5.059 26.401 1.00 86.31 89 GLY A CA 1
ATOM 656 C C . GLY A 1 89 ? -7.785 5.794 26.326 1.00 86.31 89 GLY A C 1
ATOM 657 O O . GLY A 1 89 ? -8.124 6.512 27.264 1.00 86.31 89 GLY A O 1
ATOM 658 N N . ALA A 1 90 ? -8.529 5.667 25.223 1.00 88.25 90 ALA A N 1
ATOM 659 C CA . ALA A 1 90 ? -9.777 6.391 25.023 1.00 88.25 90 ALA A CA 1
ATOM 660 C C . ALA A 1 90 ? -10.914 5.853 25.905 1.00 88.25 90 ALA A C 1
ATOM 662 O O . ALA A 1 90 ? -10.937 4.679 26.292 1.00 88.25 90 ALA A O 1
ATOM 663 N N . SER A 1 91 ? -11.877 6.731 26.190 1.00 92.44 91 SER A N 1
ATOM 664 C CA . SER A 1 91 ? -13.077 6.395 26.953 1.00 92.44 91 SER A CA 1
ATOM 665 C C . SER A 1 91 ? -13.952 5.362 26.226 1.00 92.44 91 SER A C 1
ATOM 667 O O . SER A 1 91 ? -13.835 5.162 25.014 1.00 92.44 91 SER A O 1
ATOM 669 N N . THR A 1 92 ? -14.864 4.718 26.959 1.00 89.81 92 THR A N 1
ATOM 670 C CA . THR A 1 92 ? -15.876 3.821 26.377 1.00 89.81 92 THR A CA 1
ATOM 671 C C . THR A 1 92 ? -16.684 4.525 25.285 1.00 89.81 92 THR A C 1
ATOM 673 O O . THR A 1 92 ? -16.836 3.975 24.196 1.00 89.81 92 THR A O 1
ATOM 676 N N . AS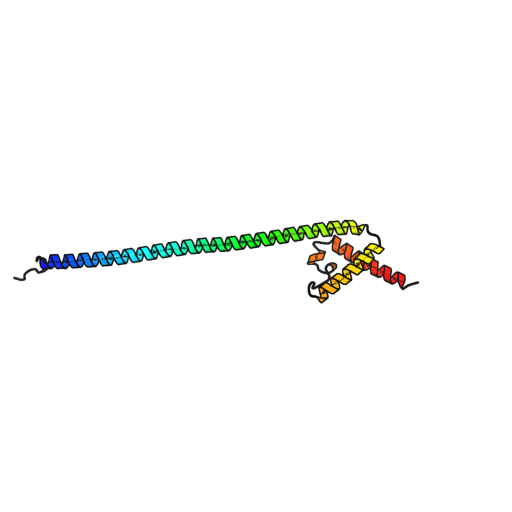P A 1 93 ? -17.120 5.762 25.529 1.00 91.19 93 ASP A N 1
ATOM 677 C CA . ASP A 1 93 ? -17.911 6.545 24.574 1.00 91.19 93 ASP A CA 1
ATOM 678 C C . ASP A 1 93 ? -17.130 6.824 23.284 1.00 91.19 93 ASP A C 1
ATOM 680 O O . ASP A 1 93 ? -17.667 6.720 22.179 1.00 91.19 93 ASP A O 1
ATOM 684 N N . ASP A 1 94 ? -15.833 7.119 23.394 1.00 91.44 94 ASP A N 1
ATOM 685 C CA . ASP A 1 94 ? -14.975 7.326 22.227 1.00 91.44 94 ASP A CA 1
ATOM 686 C C . ASP A 1 94 ? -14.759 6.033 21.433 1.00 91.44 94 ASP A C 1
ATOM 688 O O . ASP A 1 94 ? -14.774 6.063 20.199 1.00 91.44 94 ASP A O 1
ATOM 692 N N . LYS A 1 95 ? -14.618 4.886 22.112 1.00 90.62 95 LYS A N 1
ATOM 693 C CA . LYS A 1 95 ? -14.555 3.568 21.456 1.00 90.62 95 LYS A CA 1
ATOM 694 C C . LYS A 1 95 ? -15.855 3.256 20.711 1.00 90.62 95 LYS A C 1
ATOM 696 O O . LYS A 1 95 ? -15.795 2.789 19.573 1.00 90.62 95 LYS A O 1
ATOM 701 N N . VAL A 1 96 ? -17.012 3.579 21.293 1.00 91.50 96 VAL A N 1
ATOM 702 C CA . VAL A 1 96 ? -18.323 3.421 20.641 1.00 91.50 96 VAL A CA 1
ATOM 703 C C . VAL A 1 96 ? -18.440 4.318 19.408 1.00 91.50 96 VAL A C 1
ATOM 705 O O . VAL A 1 96 ? -18.779 3.846 18.320 1.00 91.50 96 VAL A O 1
ATOM 708 N N . ARG A 1 97 ? -18.079 5.601 19.526 1.00 92.19 97 ARG A N 1
ATOM 709 C CA . ARG A 1 97 ? -18.080 6.543 18.392 1.00 92.19 97 ARG A CA 1
ATOM 710 C C . ARG A 1 97 ? -17.139 6.098 17.274 1.00 92.19 97 ARG A C 1
ATOM 712 O O . ARG A 1 97 ? -17.484 6.206 16.093 1.00 92.19 97 ARG A O 1
ATOM 719 N N . PHE A 1 98 ? -15.961 5.585 17.628 1.00 93.12 98 PHE A N 1
ATOM 720 C CA . PHE A 1 98 ? -15.037 4.996 16.666 1.00 93.12 98 PHE A CA 1
ATOM 721 C C . PHE A 1 98 ? -15.680 3.808 15.945 1.00 93.12 98 PHE A C 1
ATOM 723 O O . PHE A 1 98 ? -15.687 3.788 14.714 1.00 93.12 98 PHE A O 1
ATOM 730 N N . ALA A 1 99 ? -16.246 2.853 16.686 1.00 93.19 99 ALA A N 1
ATOM 731 C CA . ALA A 1 99 ? -16.849 1.645 16.131 1.00 93.19 99 ALA A CA 1
ATOM 732 C C . ALA A 1 99 ? -17.986 1.966 15.149 1.00 93.19 99 ALA A C 1
ATOM 734 O O . ALA A 1 99 ? -17.999 1.442 14.036 1.00 93.19 99 ALA A O 1
ATOM 735 N N . GLN A 1 100 ? -18.881 2.890 15.507 1.00 91.50 100 GLN A N 1
ATOM 736 C CA . GLN A 1 100 ? -19.971 3.337 14.633 1.00 91.50 100 GLN A CA 1
ATOM 737 C C . GLN A 1 100 ? -19.449 3.945 13.321 1.00 91.50 100 GLN A C 1
ATOM 739 O O . GLN A 1 100 ? -19.890 3.575 12.231 1.00 91.50 100 GLN A O 1
ATOM 744 N N . SER A 1 101 ? -18.463 4.846 13.410 1.00 94.00 101 SER A N 1
ATOM 745 C CA . SER A 1 101 ? -17.825 5.456 12.234 1.00 94.00 101 SER A CA 1
ATOM 746 C C . SER A 1 101 ? -17.094 4.417 11.375 1.00 94.00 101 SER A C 1
ATOM 748 O O . SER A 1 101 ? -17.161 4.460 10.144 1.00 94.00 101 SER A O 1
ATOM 750 N N . TYR A 1 102 ? -16.417 3.462 12.015 1.00 93.81 102 TYR A N 1
ATOM 751 C CA . TYR A 1 102 ? -15.694 2.384 11.351 1.00 93.81 102 TYR A CA 1
ATOM 752 C C . TYR A 1 102 ? -16.636 1.473 10.559 1.00 93.81 102 TYR A C 1
ATOM 754 O O . TYR A 1 102 ? -16.410 1.284 9.364 1.00 93.81 102 TYR A O 1
ATOM 762 N N . VAL A 1 103 ? -17.705 0.964 11.185 1.00 94.31 103 VAL A N 1
ATOM 763 C CA . VAL A 1 103 ? -18.700 0.099 10.527 1.00 94.31 103 VAL A CA 1
ATOM 764 C C . VAL A 1 103 ? -19.308 0.812 9.326 1.00 94.31 103 VAL A C 1
ATOM 766 O O . VAL A 1 103 ? -19.256 0.283 8.220 1.00 94.31 103 VAL A O 1
ATOM 769 N N . HIS A 1 104 ? -19.753 2.062 9.496 1.00 94.94 104 HIS A N 1
ATOM 770 C CA . HIS A 1 104 ? -20.337 2.842 8.404 1.00 94.94 104 HIS A CA 1
ATOM 771 C C . HIS A 1 104 ? -19.398 2.971 7.192 1.00 94.94 104 HIS A C 1
ATOM 773 O O . HIS A 1 104 ? -19.811 2.792 6.045 1.00 94.94 104 HIS A O 1
ATOM 779 N N . ARG A 1 105 ? -18.114 3.264 7.431 1.00 94.69 105 ARG A N 1
ATOM 780 C CA . ARG A 1 105 ? -17.114 3.399 6.361 1.00 94.69 105 ARG A CA 1
ATOM 781 C C . ARG A 1 105 ? -16.794 2.065 5.697 1.00 94.69 105 ARG A C 1
ATOM 783 O O . ARG A 1 105 ? -16.638 2.026 4.478 1.00 94.69 105 ARG A O 1
ATOM 790 N N . VAL A 1 106 ? -16.672 0.994 6.479 1.00 94.62 106 VAL A N 1
ATOM 791 C CA . VAL A 1 106 ? -16.398 -0.348 5.954 1.00 94.62 106 VAL A CA 1
ATOM 792 C C . VAL A 1 106 ? -17.567 -0.831 5.105 1.00 94.62 106 VAL A C 1
ATOM 794 O O . VAL A 1 106 ? -17.331 -1.283 3.990 1.00 94.62 106 VAL A O 1
ATOM 797 N N . ASP A 1 107 ? -18.806 -0.647 5.555 1.00 95.69 107 ASP A N 1
ATOM 798 C CA . ASP A 1 107 ? -19.998 -1.017 4.790 1.00 95.69 107 ASP A CA 1
ATOM 799 C C . ASP A 1 107 ? -20.060 -0.272 3.457 1.00 95.69 107 ASP A C 1
ATOM 801 O O . ASP A 1 107 ? -20.235 -0.888 2.405 1.00 95.69 107 ASP A O 1
ATOM 805 N N . GLN A 1 108 ? -19.823 1.043 3.465 1.00 97.38 108 GLN A N 1
ATOM 806 C CA . GLN A 1 108 ? -19.744 1.826 2.230 1.00 97.38 108 GLN A CA 1
ATOM 807 C C . GLN A 1 108 ? -18.630 1.335 1.298 1.00 97.38 108 GLN A C 1
ATOM 809 O O . GLN A 1 108 ? -18.814 1.292 0.081 1.00 97.38 108 GLN A O 1
ATOM 814 N N . ALA A 1 109 ? -17.469 0.979 1.846 1.00 94.31 109 ALA A N 1
ATOM 815 C CA . ALA A 1 109 ? -16.345 0.489 1.060 1.00 94.31 109 ALA A CA 1
ATOM 816 C C . ALA A 1 109 ? -16.614 -0.905 0.469 1.00 94.31 109 ALA A C 1
ATOM 818 O O . ALA A 1 109 ? -16.243 -1.154 -0.677 1.00 94.31 109 ALA A O 1
ATOM 819 N N . LEU A 1 110 ? -17.294 -1.788 1.206 1.00 94.81 110 LEU A N 1
ATOM 820 C CA . LEU A 1 110 ? -17.738 -3.097 0.720 1.00 94.81 110 LEU A CA 1
ATOM 821 C C . LEU A 1 110 ? -18.787 -2.943 -0.389 1.00 94.81 110 LEU A C 1
ATOM 823 O O . LEU A 1 110 ? -18.641 -3.532 -1.457 1.00 94.81 110 LEU A O 1
ATOM 827 N N . GLN A 1 111 ? -19.794 -2.088 -0.185 1.00 96.38 111 GLN A N 1
ATOM 828 C CA . GLN A 1 111 ? -20.838 -1.806 -1.181 1.00 96.38 111 GLN A CA 1
ATOM 829 C C . GLN A 1 111 ? -20.268 -1.244 -2.487 1.00 96.38 111 GLN A C 1
ATOM 831 O O . GLN A 1 111 ? -20.733 -1.587 -3.571 1.00 96.38 111 GLN A O 1
ATOM 836 N N . LYS A 1 112 ? -19.238 -0.396 -2.394 1.00 97.12 112 LYS A N 1
ATOM 837 C CA . LYS A 1 112 ? -18.536 0.168 -3.556 1.00 97.12 112 LYS A CA 1
ATOM 838 C C . LYS A 1 112 ? -17.496 -0.781 -4.165 1.00 97.12 112 LYS A C 1
ATOM 840 O O . LYS A 1 112 ? -16.832 -0.398 -5.124 1.00 97.12 112 LYS A O 1
ATOM 845 N N . GLY A 1 113 ? -17.302 -1.976 -3.604 1.00 94.81 113 GLY A N 1
ATOM 846 C CA . GLY A 1 113 ? -16.279 -2.930 -4.043 1.00 94.81 113 GLY A CA 1
ATOM 847 C C . GLY A 1 113 ? -14.835 -2.472 -3.794 1.00 94.81 113 GLY A C 1
ATOM 848 O O . GLY A 1 113 ? -13.904 -3.062 -4.337 1.00 94.81 113 GLY A O 1
ATOM 849 N N . MET A 1 114 ? -14.631 -1.431 -2.979 1.00 93.81 114 MET A N 1
ATOM 850 C CA . MET A 1 114 ? -13.302 -0.952 -2.578 1.00 93.81 114 MET A CA 1
ATOM 851 C C . MET A 1 114 ? -12.631 -1.911 -1.593 1.00 93.81 114 MET A C 1
ATOM 853 O O . MET A 1 114 ? -11.407 -2.005 -1.551 1.00 93.81 114 MET A O 1
ATOM 857 N N . LEU A 1 115 ? -13.434 -2.623 -0.803 1.00 92.69 115 LEU A N 1
ATOM 858 C CA . LEU A 1 115 ? -12.989 -3.711 0.054 1.00 92.69 115 LEU A CA 1
ATOM 859 C C . LEU A 1 115 ? -13.722 -4.992 -0.323 1.00 92.69 115 LEU A C 1
ATOM 861 O O . LEU A 1 115 ? -14.881 -4.968 -0.728 1.00 92.69 115 LEU A O 1
ATOM 865 N N . ARG A 1 116 ? -13.034 -6.121 -0.157 1.00 93.94 116 ARG A N 1
ATOM 866 C CA . ARG A 1 116 ? -13.638 -7.457 -0.275 1.00 93.94 116 ARG A CA 1
ATOM 867 C C . ARG A 1 116 ? -14.137 -7.982 1.067 1.00 93.94 116 ARG A C 1
ATOM 869 O O . ARG A 1 116 ? -15.079 -8.761 1.114 1.00 93.94 116 ARG A O 1
ATOM 876 N N . VAL A 1 117 ? -13.477 -7.579 2.147 1.00 93.81 117 VAL A N 1
ATOM 877 C CA . VAL A 1 117 ? -13.745 -8.012 3.517 1.00 93.81 117 VAL A CA 1
ATOM 878 C C . VAL A 1 117 ? -13.350 -6.887 4.477 1.00 93.81 117 VAL A C 1
ATOM 880 O O . VAL A 1 117 ? -12.517 -6.041 4.141 1.00 93.81 117 VAL A O 1
ATOM 883 N N . ALA A 1 118 ? -13.962 -6.852 5.661 1.00 92.00 118 ALA A N 1
ATOM 884 C CA . ALA A 1 118 ? -13.613 -5.884 6.691 1.00 92.00 118 ALA A CA 1
ATOM 885 C C . ALA A 1 118 ? -12.134 -6.034 7.120 1.00 92.00 118 ALA A C 1
ATOM 887 O O . ALA A 1 118 ? -11.680 -7.161 7.336 1.00 92.00 118 ALA A O 1
ATOM 888 N N . PRO A 1 119 ? -11.384 -4.930 7.318 1.00 91.50 119 PRO A N 1
ATOM 889 C CA . PRO A 1 119 ? -9.948 -4.984 7.607 1.00 91.50 119 PRO A CA 1
ATOM 890 C C . PRO A 1 119 ? -9.560 -5.878 8.796 1.00 91.50 119 PRO A C 1
ATOM 892 O O . PRO A 1 119 ? -8.606 -6.638 8.708 1.00 91.50 119 PRO A O 1
ATOM 895 N N . HIS A 1 120 ? -10.319 -5.855 9.895 1.00 92.12 120 HIS A N 1
ATOM 896 C CA . HIS A 1 120 ? -10.029 -6.658 11.096 1.00 92.12 120 HIS A CA 1
ATOM 897 C C . HIS A 1 120 ? -10.286 -8.173 10.929 1.00 92.12 120 HIS A C 1
ATOM 899 O O . HIS A 1 120 ? -9.969 -8.959 11.834 1.00 92.12 120 HIS A O 1
ATOM 905 N N . LEU A 1 121 ? -10.871 -8.582 9.798 1.00 91.56 121 LEU A N 1
ATOM 906 C CA . LEU A 1 121 ? -11.107 -9.976 9.409 1.00 91.56 121 LEU A CA 1
ATOM 907 C C . LEU A 1 121 ? -10.151 -10.444 8.299 1.00 91.56 121 LEU A C 1
ATOM 909 O O . LEU A 1 121 ? -10.023 -11.648 8.092 1.00 91.56 121 LEU A O 1
ATOM 913 N N . ASP A 1 1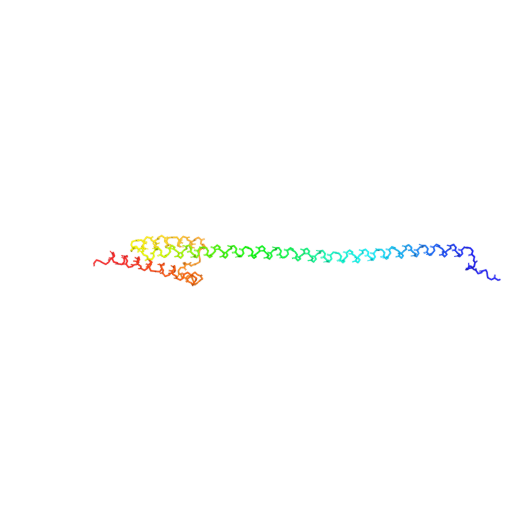22 ? -9.465 -9.531 7.605 1.00 93.31 122 ASP A N 1
ATOM 914 C CA . ASP A 1 122 ? -8.486 -9.874 6.570 1.00 93.31 122 ASP A CA 1
ATOM 915 C C . ASP A 1 122 ? -7.145 -10.285 7.205 1.00 93.31 122 ASP A C 1
ATOM 917 O O . ASP A 1 122 ? -6.506 -9.457 7.862 1.00 93.31 122 ASP A O 1
ATOM 921 N N . PRO A 1 123 ? -6.641 -11.515 6.987 1.00 91.62 123 PRO A N 1
ATOM 922 C CA . PRO A 1 123 ? -5.329 -11.926 7.483 1.00 91.62 123 PRO A CA 1
ATOM 923 C C . PRO A 1 123 ? -4.172 -11.052 6.981 1.00 91.62 123 PRO A C 1
ATOM 925 O O . PRO A 1 123 ? -3.178 -10.903 7.694 1.00 91.62 123 PRO A O 1
ATOM 928 N N . ASN A 1 124 ? -4.284 -10.475 5.781 1.00 90.06 124 ASN A N 1
ATOM 929 C CA . ASN A 1 124 ? -3.250 -9.613 5.202 1.00 90.06 124 ASN A CA 1
ATOM 930 C C . ASN A 1 124 ? -3.170 -8.253 5.896 1.00 90.06 124 ASN A C 1
ATOM 932 O O . ASN A 1 124 ? -2.129 -7.606 5.845 1.00 90.06 124 ASN A O 1
ATOM 936 N N . PHE A 1 125 ? -4.241 -7.838 6.572 1.00 89.19 125 PHE A N 1
ATOM 937 C CA . PHE A 1 125 ? -4.248 -6.656 7.424 1.00 89.19 125 PHE A CA 1
ATOM 938 C C . PHE A 1 125 ? -3.950 -7.028 8.879 1.00 89.19 125 PHE A C 1
ATOM 940 O O . PHE A 1 125 ? -3.063 -6.451 9.502 1.00 89.19 125 PHE A O 1
ATOM 947 N N . ALA A 1 126 ? -4.646 -8.030 9.418 1.00 89.19 126 ALA A N 1
ATOM 948 C CA . ALA A 1 126 ? -4.583 -8.388 10.831 1.00 89.19 126 ALA A CA 1
ATOM 949 C C . ALA A 1 126 ? -3.189 -8.851 11.282 1.00 89.19 126 ALA A C 1
ATOM 951 O O . ALA A 1 126 ? -2.810 -8.594 12.421 1.00 89.19 126 ALA A O 1
ATOM 952 N N . LYS A 1 127 ? -2.410 -9.505 10.407 1.00 88.56 127 LYS A N 1
ATOM 953 C CA . LYS A 1 127 ? -1.039 -9.936 10.729 1.00 88.56 127 LYS A CA 1
ATOM 954 C C . LYS A 1 127 ? -0.064 -8.759 10.889 1.00 88.56 127 LYS A C 1
ATOM 956 O O . LYS A 1 127 ? 0.524 -8.650 11.962 1.00 88.56 127 LYS A O 1
ATOM 961 N N . PRO A 1 128 ? 0.132 -7.880 9.885 1.00 86.38 128 PRO A N 1
ATOM 962 C CA . PRO A 1 128 ? 1.036 -6.738 10.036 1.00 86.38 128 PRO A CA 1
ATOM 963 C C . PRO A 1 128 ? 0.501 -5.669 11.000 1.00 86.38 128 PRO A C 1
ATOM 965 O O . PRO A 1 128 ? 1.292 -4.943 11.590 1.00 86.38 128 PRO A O 1
ATOM 968 N N . MET A 1 129 ? -0.820 -5.586 11.199 1.00 89.38 129 MET A N 1
ATOM 969 C CA . MET A 1 129 ? -1.477 -4.576 12.040 1.00 89.38 129 MET A CA 1
ATOM 970 C C . MET A 1 129 ? -2.160 -5.199 13.264 1.00 89.38 129 MET A C 1
ATOM 972 O O . MET A 1 129 ? -3.317 -4.894 13.563 1.00 89.38 129 MET A O 1
ATOM 976 N N . ALA A 1 130 ? -1.464 -6.084 13.981 1.00 89.62 130 ALA A N 1
ATOM 977 C CA . ALA A 1 130 ? -2.053 -6.856 15.080 1.00 89.62 130 ALA A CA 1
ATOM 978 C C . ALA A 1 130 ? -2.724 -5.974 16.148 1.00 89.62 130 ALA A C 1
ATOM 980 O O . ALA A 1 130 ? -3.850 -6.246 16.564 1.00 89.62 130 ALA A O 1
ATOM 981 N N . GLN A 1 131 ? -2.071 -4.880 16.547 1.00 89.31 131 GLN A N 1
ATOM 982 C CA . GLN A 1 131 ? -2.607 -3.970 17.562 1.00 89.31 131 GLN A CA 1
ATOM 983 C C . GLN A 1 131 ? -3.844 -3.212 17.072 1.00 89.31 131 GLN A C 1
ATOM 985 O O . GLN A 1 131 ? -4.834 -3.127 17.794 1.00 89.31 131 GLN A O 1
ATOM 990 N N . SER A 1 132 ? -3.820 -2.713 15.835 1.00 92.00 132 SER A N 1
ATOM 991 C CA . SER A 1 132 ? -4.964 -2.027 15.227 1.00 92.00 132 SER A CA 1
ATOM 992 C C . SER A 1 132 ? -6.149 -2.971 15.065 1.00 92.00 132 SER A C 1
ATOM 994 O O . SER A 1 132 ? -7.279 -2.611 15.378 1.00 92.00 132 SER A O 1
ATOM 996 N N . SER A 1 133 ? -5.896 -4.207 14.626 1.00 92.62 133 SER A N 1
ATOM 997 C CA . SER A 1 133 ? -6.936 -5.228 14.523 1.00 92.62 133 SER A CA 1
ATOM 998 C C . SER A 1 133 ? -7.529 -5.579 15.887 1.00 92.62 133 SER A C 1
ATOM 1000 O O . SER A 1 133 ? -8.738 -5.786 15.971 1.00 92.62 133 SER A O 1
ATOM 1002 N N . ALA A 1 134 ? -6.710 -5.660 16.939 1.00 91.75 134 ALA A N 1
ATOM 1003 C CA . ALA A 1 134 ? -7.184 -5.917 18.295 1.00 91.75 134 ALA A CA 1
ATOM 1004 C C . ALA A 1 134 ? -8.050 -4.760 18.814 1.00 91.75 134 ALA A C 1
ATOM 1006 O O . ALA A 1 134 ? -9.158 -5.002 19.280 1.00 91.75 134 ALA A O 1
ATOM 1007 N N . PHE A 1 135 ? -7.597 -3.515 18.639 1.00 93.44 135 PHE A N 1
ATOM 1008 C CA . PHE A 1 135 ? -8.357 -2.327 19.028 1.00 93.44 135 PHE A CA 1
ATOM 1009 C C . PHE A 1 135 ? -9.712 -2.241 18.312 1.00 93.44 135 PHE A C 1
ATOM 1011 O O . PHE A 1 135 ? -10.730 -1.984 18.947 1.00 93.44 135 PHE A O 1
ATOM 1018 N N . ILE A 1 136 ? -9.754 -2.499 16.998 1.00 93.69 136 ILE A N 1
ATOM 1019 C CA . ILE A 1 136 ? -11.017 -2.500 16.243 1.00 93.69 136 ILE A CA 1
ATOM 1020 C C . ILE A 1 136 ? -11.995 -3.521 16.834 1.00 93.69 136 ILE A C 1
ATOM 1022 O O . ILE A 1 136 ? -13.160 -3.194 17.040 1.00 93.69 136 ILE A O 1
ATOM 1026 N N . ARG A 1 137 ? -11.532 -4.743 17.127 1.00 93.94 137 ARG A N 1
ATOM 1027 C CA . ARG A 1 137 ? -12.376 -5.786 17.730 1.00 93.94 137 ARG A CA 1
ATOM 1028 C C . ARG A 1 137 ? -12.882 -5.367 19.107 1.00 93.94 137 ARG A C 1
ATOM 1030 O O . ARG A 1 137 ? -14.076 -5.455 19.355 1.00 93.94 137 ARG A O 1
ATOM 1037 N N . GLU A 1 138 ? -12.002 -4.837 19.950 1.00 93.56 138 GLU A N 1
ATOM 1038 C CA . GLU A 1 138 ? -12.357 -4.344 21.282 1.00 93.56 138 GLU A CA 1
ATOM 1039 C C . GLU A 1 138 ? -13.423 -3.237 21.221 1.00 93.56 138 GLU A C 1
ATOM 1041 O O . GLU A 1 138 ? -14.399 -3.267 21.970 1.00 93.56 138 GLU A O 1
ATOM 1046 N N . ALA A 1 139 ? -13.274 -2.270 20.312 1.00 92.19 139 ALA A N 1
ATOM 1047 C CA . ALA A 1 139 ? -14.232 -1.181 20.145 1.00 92.19 139 ALA A CA 1
ATOM 1048 C C . ALA A 1 139 ? -15.611 -1.689 19.676 1.00 92.19 139 ALA A C 1
ATOM 1050 O O . ALA A 1 139 ? -16.649 -1.246 20.181 1.00 92.19 139 ALA A O 1
ATOM 1051 N N . LEU A 1 140 ? -15.629 -2.651 18.746 1.00 92.81 140 LEU A N 1
ATOM 1052 C CA . LEU A 1 140 ? -16.858 -3.302 18.280 1.00 92.81 140 LEU A CA 1
ATOM 1053 C C . LEU A 1 140 ? -17.541 -4.091 19.407 1.00 92.81 140 LEU A C 1
ATOM 1055 O O . LEU A 1 140 ? -18.737 -3.922 19.630 1.00 92.81 140 LEU A O 1
ATOM 1059 N N . GLU A 1 141 ? -16.786 -4.890 20.164 1.00 91.00 141 GLU A N 1
ATOM 1060 C CA . GLU A 1 141 ? -17.300 -5.632 21.323 1.00 91.00 141 GLU A CA 1
ATOM 1061 C C . GLU A 1 141 ? -17.850 -4.700 22.407 1.00 91.00 141 GLU A C 1
ATOM 1063 O O . GLU A 1 141 ? -18.902 -4.967 22.985 1.00 91.00 141 GLU A O 1
ATOM 1068 N N . THR A 1 142 ? -17.167 -3.583 22.661 1.00 89.88 142 THR A N 1
ATOM 1069 C CA . THR A 1 142 ? -17.612 -2.564 23.622 1.00 89.88 142 THR A CA 1
ATOM 1070 C C . THR A 1 142 ? -18.970 -1.990 23.226 1.00 89.88 142 THR A C 1
ATOM 1072 O O . THR A 1 142 ? -19.841 -1.828 24.076 1.00 89.88 142 THR A O 1
ATOM 1075 N N . THR A 1 143 ? -19.174 -1.738 21.933 1.00 87.75 143 THR A N 1
ATOM 1076 C CA . THR A 1 143 ? -20.437 -1.200 21.411 1.00 87.75 143 THR A CA 1
ATOM 1077 C C . THR A 1 143 ? -21.572 -2.210 21.519 1.00 87.75 143 THR A C 1
ATOM 1079 O O . THR A 1 143 ? -22.675 -1.832 21.903 1.00 87.75 143 THR A O 1
ATOM 1082 N N . LEU A 1 144 ? -21.303 -3.491 21.245 1.00 86.19 144 LEU A N 1
ATOM 1083 C CA . LEU A 1 144 ? -22.288 -4.560 21.437 1.00 86.19 144 LEU A CA 1
ATOM 1084 C C . LEU A 1 144 ? -22.738 -4.638 22.903 1.00 86.19 144 LEU A C 1
ATOM 1086 O O . LEU A 1 144 ? -23.931 -4.613 23.178 1.00 86.19 144 LEU A O 1
ATOM 1090 N N . ARG A 1 145 ? -21.794 -4.621 23.853 1.00 84.69 145 ARG A N 1
ATOM 1091 C CA . ARG A 1 145 ? -22.119 -4.647 25.291 1.00 84.69 145 ARG A CA 1
ATOM 1092 C C . ARG A 1 145 ? -22.867 -3.400 25.760 1.00 84.69 145 ARG A C 1
ATOM 1094 O O . ARG A 1 145 ? -23.756 -3.507 26.597 1.00 84.69 145 ARG A O 1
ATOM 1101 N N . ALA A 1 146 ? -22.490 -2.224 25.257 1.00 79.12 146 ALA A N 1
ATOM 1102 C CA . ALA A 1 146 ? -23.186 -0.980 25.575 1.00 79.12 146 ALA A CA 1
ATOM 1103 C C . ALA A 1 146 ? -24.646 -1.035 25.103 1.00 79.12 146 ALA A C 1
ATOM 1105 O O . ALA A 1 146 ? -25.541 -0.678 25.860 1.00 79.12 146 ALA A O 1
ATOM 1106 N N . HIS A 1 147 ? -24.884 -1.569 23.902 1.00 74.38 147 HIS A N 1
ATOM 1107 C CA . HIS A 1 147 ? -26.228 -1.758 23.366 1.00 74.38 147 HIS A CA 1
ATOM 1108 C C . HIS A 1 147 ? -27.058 -2.761 24.184 1.00 74.38 147 HIS A C 1
ATOM 1110 O O . HIS A 1 147 ? -28.207 -2.480 24.511 1.00 74.38 147 HIS A O 1
ATOM 1116 N N . ASP A 1 148 ? -26.474 -3.896 24.580 1.00 73.19 148 ASP A N 1
ATOM 1117 C CA . ASP A 1 148 ? -27.171 -4.912 25.381 1.00 73.19 148 ASP A CA 1
ATOM 1118 C C . ASP A 1 148 ? -27.573 -4.388 26.775 1.00 73.19 148 ASP A C 1
ATOM 1120 O O . ASP A 1 148 ? -28.669 -4.680 27.260 1.00 73.19 148 ASP A O 1
ATOM 1124 N N . ASN A 1 149 ? -26.718 -3.568 27.401 1.00 68.81 149 ASN A N 1
ATOM 1125 C CA . ASN A 1 149 ? -26.998 -2.927 28.692 1.00 68.81 149 ASN A CA 1
ATOM 1126 C C . ASN A 1 149 ? -28.081 -1.837 28.611 1.00 68.81 149 ASN A C 1
ATOM 1128 O O . ASN A 1 149 ? -28.733 -1.561 29.611 1.00 68.81 149 ASN A O 1
ATOM 1132 N N . GLU A 1 150 ? -28.286 -1.210 27.450 1.00 62.00 150 GLU A N 1
ATOM 1133 C CA . GLU A 1 150 ? -29.393 -0.265 27.238 1.00 62.00 150 GLU A CA 1
ATOM 1134 C C . GLU A 1 150 ? -30.743 -0.979 27.042 1.00 62.00 150 GLU A C 1
ATOM 1136 O O . GLU A 1 150 ? -31.797 -0.379 27.257 1.00 62.00 150 GLU A O 1
ATOM 1141 N N . ILE A 1 151 ? -30.725 -2.257 26.642 1.00 61.28 151 ILE A N 1
ATOM 1142 C CA . ILE A 1 151 ? -31.926 -3.050 26.334 1.00 61.28 151 ILE A CA 1
ATOM 1143 C C . ILE A 1 151 ? -32.379 -3.915 27.525 1.00 61.28 151 ILE A C 1
ATOM 1145 O O . ILE A 1 151 ? -33.560 -4.259 27.603 1.00 61.28 151 ILE A O 1
ATOM 1149 N N . SER A 1 152 ? -31.492 -4.239 28.474 1.00 49.47 152 SER A N 1
ATOM 1150 C CA . SER A 1 152 ? -31.847 -4.944 29.719 1.00 49.47 152 SER A CA 1
ATOM 1151 C C . SER A 1 152 ? -31.896 -3.989 30.924 1.00 49.47 152 SER A C 1
ATOM 1153 O O . SER A 1 152 ? -30.835 -3.666 31.458 1.00 49.47 152 SER A O 1
ATOM 1155 N N . PRO A 1 153 ? -33.091 -3.535 31.357 1.00 49.81 153 PRO A N 1
ATOM 1156 C CA . PRO A 1 153 ? -33.276 -2.805 32.614 1.00 49.81 153 PRO A CA 1
ATOM 1157 C C . PRO A 1 153 ? -33.122 -3.687 33.863 1.00 49.81 153 PRO A C 1
ATOM 1159 O O . PRO A 1 153 ? -33.434 -4.900 33.792 1.00 49.81 153 PRO A O 1
#

Sequence (153 aa):
MSENFWATQDAAIAMGHAGKAVGRRQGQEEGYQDGLADGFARGRKYGQDEGVAAMQAQLDALNQQRNALQELSNGLVMALGAAVDVLKGASTDDKVRFAQSYVHRVDQALQKGMLRVAPHLDPNFAKPMAQSSAFIREALETTLRAHDNEISP

pLDDT: mean 82.39, std 12.22, range [46.66, 97.38]

Radius of gyration: 42.28 Å; chains: 1; bounding box: 86×29×122 Å

Secondary structure (DSSP, 8-state):
----GGGSHHHHHHHHHHHHHHHHHHHHHHHHHHHHHHHHHHHHHHHHHHHHHHHHHHHHHHHHHHHHHHHHHHHHHHHHHHHHHHHHT--HHHHHHHHHHHHHHHHHHHHTTS-SS-GGG-HHHHTTTHHHHHHHHHHHHHHHHHHHHHH--

Foldseek 3Di:
DDDPPCPDPVVVVVVVVVVVVVVVVVVVVVVVVVVVVVVVVVCVVCVVVVVVVVVVVVVVVVVVVVVVVVVVVVVVLVVLVVVLVVCVPDDLVVLLVVLVVLVVVQVVCCVVVVDVDRQLPDPVNCVSNVSSSVSNVVSNVSNVVVVVVVVPD